Protein AF-A0A7S4I6C0-F1 (afdb_monomer)

Radius of gyration: 30.51 Å; Cα contacts (8 Å, |Δi|>4): 63; chains: 1; bounding box: 49×58×96 Å

pLDDT: mean 73.92, std 18.15, range [42.75, 95.94]

Mean predicted aligned error: 19.05 Å

Organism: NCBI:txid265563

Secondary structure (DSSP, 8-state):
------PPPPPP-PPPPPPPP---------------------------------------EEE--EEEEE---TT-SSSSPEEEEEEE-GGG-EEE-HHHH--

Sequence (103 aa):
RRRTRTRRPPRRIESSPALPGLASSSSATASASIDDDDADDSPRTAPGGGRMKRNVSFHRVEIRNYKLTVGDNPSVTYGPPLTLSWDRVPDDDVESNIDEYES

Foldseek 3Di:
DDDDDDDDDDDDDDDDDDDPDDPPPPPPPPPPDPDDDDDDDDDDDDPDPDDPDDDDDDFKDKDWDFDKDFDPDPPDPDDTDIDGDPDTDHVPMDIDGPVVVVD

Solvent-accessible surface area (backbone atoms only — not comparable to full-atom values): 7713 Å² total; per-residue (Å²): 139,87,85,82,82,83,79,81,80,83,82,80,83,78,82,79,82,82,78,83,78,81,76,79,75,78,76,77,80,76,76,82,79,83,82,87,79,95,73,94,79,78,92,77,90,66,94,66,80,75,76,79,86,83,82,87,85,81,82,64,45,76,50,79,39,50,44,78,40,81,52,90,55,88,87,54,93,69,75,80,33,77,34,76,47,93,56,68,42,74,92,70,47,46,80,44,48,56,75,71,76,75,110

Structure (mmCIF, N/CA/C/O backbone):
data_AF-A0A7S4I6C0-F1
#
_entry.id   AF-A0A7S4I6C0-F1
#
loop_
_atom_site.group_PDB
_atom_site.id
_atom_site.type_symbol
_atom_site.label_atom_id
_atom_site.label_alt_id
_atom_site.label_comp_id
_atom_site.label_asym_id
_atom_site.label_entity_id
_atom_site.label_seq_id
_atom_site.pdbx_PDB_ins_code
_atom_site.Cartn_x
_atom_site.Cartn_y
_atom_site.Cartn_z
_atom_site.occupancy
_atom_site.B_iso_or_equiv
_atom_site.auth_seq_id
_atom_site.auth_comp_id
_atom_site.auth_asym_id
_atom_site.auth_atom_id
_atom_site.pdbx_PDB_model_num
ATOM 1 N N . ARG A 1 1 ? -12.702 -26.043 -62.085 1.00 47.62 1 ARG A N 1
ATOM 2 C CA . ARG A 1 1 ? -12.736 -26.307 -60.621 1.00 47.62 1 ARG A CA 1
ATOM 3 C C . ARG A 1 1 ? -12.955 -24.984 -59.876 1.00 47.62 1 ARG A C 1
ATOM 5 O O . ARG A 1 1 ? -12.008 -24.227 -59.723 1.00 47.62 1 ARG A O 1
ATOM 12 N N . ARG A 1 2 ? -14.200 -24.656 -59.499 1.00 47.81 2 ARG A N 1
ATOM 13 C CA . ARG A 1 2 ? -14.570 -23.409 -58.794 1.00 47.81 2 ARG A CA 1
ATOM 14 C C . ARG A 1 2 ? -14.517 -23.644 -57.277 1.00 47.81 2 ARG A C 1
ATOM 16 O O . ARG A 1 2 ? -15.133 -24.592 -56.805 1.00 47.81 2 ARG A O 1
ATOM 23 N N . ARG A 1 3 ? -13.768 -22.824 -56.529 1.00 56.16 3 ARG A N 1
ATOM 24 C CA . ARG A 1 3 ? -13.676 -22.886 -55.056 1.00 56.16 3 ARG A CA 1
ATOM 25 C C . ARG A 1 3 ? -14.799 -22.042 -54.446 1.00 56.16 3 ARG A C 1
ATOM 27 O O . ARG A 1 3 ? -14.823 -20.829 -54.632 1.00 56.16 3 ARG A O 1
ATOM 34 N N . THR A 1 4 ? -15.733 -22.673 -53.743 1.00 60.53 4 THR A N 1
ATOM 35 C CA . THR A 1 4 ? -16.829 -22.003 -53.028 1.00 60.53 4 THR A CA 1
ATOM 36 C C . THR A 1 4 ? -16.334 -21.468 -51.681 1.00 60.53 4 THR A C 1
ATOM 38 O O . THR A 1 4 ? -15.912 -22.236 -50.821 1.00 60.53 4 THR A O 1
ATOM 41 N N . ARG A 1 5 ? -16.376 -20.142 -51.495 1.00 59.19 5 ARG A N 1
ATOM 42 C CA . ARG A 1 5 ? -16.143 -19.458 -50.210 1.00 59.19 5 ARG A CA 1
ATOM 43 C C . ARG A 1 5 ? -17.339 -19.703 -49.282 1.00 59.19 5 ARG A C 1
ATOM 45 O O . ARG A 1 5 ? -18.430 -19.207 -49.546 1.00 59.19 5 ARG A O 1
ATOM 52 N N . THR A 1 6 ? -17.135 -20.422 -48.184 1.00 60.03 6 THR A N 1
ATOM 53 C CA . THR A 1 6 ? -18.126 -20.563 -47.108 1.00 60.03 6 THR A CA 1
ATOM 54 C C . THR A 1 6 ? -18.195 -19.266 -46.298 1.00 60.03 6 THR A C 1
ATOM 56 O O . THR A 1 6 ? -17.221 -18.875 -45.653 1.00 60.03 6 THR A O 1
ATOM 59 N N . ARG A 1 7 ? -19.337 -18.569 -46.350 1.00 58.03 7 ARG A N 1
ATOM 60 C CA . ARG A 1 7 ? -19.624 -17.380 -45.528 1.00 58.03 7 ARG A CA 1
ATOM 61 C C . ARG A 1 7 ? -19.922 -17.836 -44.093 1.00 58.03 7 ARG A C 1
ATOM 63 O O . ARG A 1 7 ? -20.772 -18.698 -43.897 1.00 58.03 7 ARG A O 1
ATOM 70 N N . ARG A 1 8 ? -19.219 -17.275 -43.101 1.00 59.31 8 ARG A N 1
ATOM 71 C CA . ARG A 1 8 ? -19.530 -17.468 -41.672 1.00 59.31 8 ARG A CA 1
ATOM 72 C C . ARG A 1 8 ? -20.889 -16.824 -41.338 1.00 59.31 8 ARG A C 1
ATOM 74 O O . ARG A 1 8 ? -21.135 -15.717 -41.819 1.00 59.31 8 ARG A O 1
ATOM 81 N N . PRO A 1 9 ? -21.742 -17.465 -40.521 1.00 59.06 9 PRO A N 1
ATOM 82 C CA . PRO A 1 9 ? -22.985 -16.859 -40.052 1.00 59.06 9 PRO A CA 1
ATOM 83 C C . PRO A 1 9 ? -22.710 -15.735 -39.030 1.00 59.06 9 PRO A C 1
ATOM 85 O O . PRO A 1 9 ? -21.703 -15.797 -38.314 1.00 59.06 9 PRO A O 1
ATOM 88 N N . PRO A 1 10 ? -23.575 -14.707 -38.947 1.00 58.66 10 PRO A N 1
ATOM 89 C CA . PRO A 1 10 ? -23.444 -13.640 -37.958 1.00 58.66 10 PRO A CA 1
ATOM 90 C C . PRO A 1 10 ? -23.691 -14.176 -36.541 1.00 58.66 10 PRO A C 1
ATOM 92 O O . PRO A 1 10 ? -24.614 -14.957 -36.308 1.00 58.66 10 PRO A O 1
ATOM 95 N N . ARG A 1 11 ? -22.854 -13.751 -35.586 1.00 55.97 11 ARG A N 1
ATOM 96 C CA . ARG A 1 11 ? -23.030 -14.060 -34.162 1.00 55.97 11 ARG A CA 1
ATOM 97 C C . ARG A 1 11 ? -24.268 -13.334 -33.634 1.00 55.97 11 ARG A C 1
ATOM 99 O O . ARG A 1 11 ? -24.352 -12.112 -33.711 1.00 55.97 11 ARG A O 1
ATOM 106 N N . ARG A 1 12 ? -25.210 -14.114 -33.106 1.00 55.53 12 ARG A N 1
ATOM 107 C CA . ARG A 1 12 ? -26.379 -13.661 -32.349 1.00 55.53 12 ARG A CA 1
ATOM 108 C C . ARG A 1 12 ? -25.886 -12.964 -31.079 1.00 55.53 12 ARG A C 1
ATOM 110 O O . ARG A 1 12 ? -25.155 -13.570 -30.303 1.00 55.53 12 ARG A O 1
ATOM 117 N N . ILE A 1 13 ? -26.237 -11.694 -30.912 1.00 57.44 13 ILE A N 1
ATOM 118 C CA . ILE A 1 13 ? -25.987 -10.938 -29.683 1.00 57.44 13 ILE A CA 1
ATOM 119 C C . ILE A 1 13 ? -27.065 -11.384 -28.694 1.00 57.44 13 ILE A C 1
ATOM 121 O O . ILE A 1 13 ? -28.245 -11.117 -28.913 1.00 57.44 13 ILE A O 1
ATOM 125 N N . GLU A 1 14 ? -26.677 -12.133 -27.665 1.00 54.75 14 GLU A N 1
ATOM 126 C CA . GLU A 1 14 ? -27.553 -12.428 -26.534 1.00 54.75 14 GLU A CA 1
ATOM 127 C C . GLU A 1 14 ? -27.571 -11.215 -25.600 1.00 54.75 14 GLU A C 1
ATOM 129 O O . GLU A 1 14 ? -26.536 -10.650 -25.251 1.00 54.75 14 GLU A O 1
ATOM 134 N N . SER A 1 15 ? -28.781 -10.775 -25.274 1.00 52.59 15 SER A N 1
ATOM 135 C CA . SER A 1 15 ? -29.096 -9.664 -24.384 1.00 52.59 15 SER A CA 1
ATOM 136 C C . SER A 1 15 ? -28.614 -9.950 -22.961 1.00 52.59 15 SER A C 1
ATOM 138 O O . SER A 1 15 ? -29.075 -10.907 -22.339 1.00 52.59 15 SER A O 1
ATOM 140 N N . SER A 1 16 ? -27.719 -9.106 -22.444 1.00 58.09 16 SER A N 1
ATOM 141 C CA . SER A 1 16 ? -27.256 -9.154 -21.055 1.00 58.09 16 SER A CA 1
ATOM 142 C C . SER A 1 16 ? -28.413 -8.959 -20.061 1.00 58.09 16 SER A C 1
ATOM 144 O O . SER A 1 16 ? -29.231 -8.057 -20.264 1.00 58.09 16 SER A O 1
ATOM 146 N N . PRO A 1 17 ? -28.480 -9.738 -18.966 1.00 56.16 17 PRO A N 1
ATOM 147 C CA . PRO A 1 17 ? -29.426 -9.491 -17.884 1.00 56.16 17 PRO A CA 1
ATOM 148 C C . PRO A 1 17 ? -29.044 -8.218 -17.113 1.00 56.16 17 PRO A C 1
ATOM 150 O O . PRO A 1 17 ? -27.880 -7.999 -16.774 1.00 56.16 17 PRO A O 1
ATOM 153 N N . ALA A 1 18 ? -30.043 -7.371 -16.861 1.00 52.28 18 ALA A N 1
ATOM 154 C CA . ALA A 1 18 ? -29.919 -6.130 -16.108 1.00 52.28 18 ALA A CA 1
ATOM 155 C C . ALA A 1 18 ? -29.455 -6.394 -14.663 1.00 52.28 18 ALA A C 1
ATOM 157 O O . ALA A 1 18 ? -29.995 -7.264 -13.979 1.00 52.28 18 ALA A O 1
ATOM 158 N N . LEU A 1 19 ? -28.463 -5.626 -14.203 1.00 55.84 19 LEU A N 1
ATOM 159 C CA . LEU A 1 19 ? -27.986 -5.655 -12.821 1.00 55.84 19 LEU A CA 1
ATOM 160 C C . LEU A 1 19 ? -29.013 -4.979 -11.892 1.00 55.84 19 LEU A C 1
ATOM 162 O O . LEU A 1 19 ? -29.538 -3.919 -12.248 1.00 55.84 19 LEU A O 1
ATOM 166 N N . PRO A 1 20 ? -29.303 -5.550 -10.709 1.00 49.97 20 PRO A N 1
ATOM 167 C CA . PRO A 1 20 ? -30.196 -4.937 -9.735 1.00 49.97 20 PRO A CA 1
ATOM 168 C C . PRO A 1 20 ? -29.602 -3.632 -9.193 1.00 49.97 20 PRO A C 1
ATOM 170 O O . PRO A 1 20 ? -28.414 -3.542 -8.882 1.00 49.97 20 PRO A O 1
ATOM 173 N N . GLY A 1 21 ? -30.470 -2.621 -9.124 1.00 42.75 21 GLY A N 1
ATOM 174 C CA . GLY A 1 21 ? -30.162 -1.237 -8.798 1.00 42.75 21 GLY A CA 1
ATOM 175 C C . GLY A 1 21 ? -29.348 -1.057 -7.521 1.00 42.75 21 GLY A C 1
ATOM 176 O O . GLY A 1 21 ? -29.695 -1.551 -6.449 1.00 42.75 21 GLY A O 1
ATOM 177 N N . LEU A 1 22 ? -28.285 -0.270 -7.657 1.00 52.31 22 LEU A N 1
ATOM 178 C CA . LEU A 1 22 ? -27.567 0.332 -6.548 1.00 52.31 22 LEU A CA 1
ATOM 179 C C . LEU A 1 22 ? -28.515 1.344 -5.898 1.00 52.31 22 LEU A C 1
ATOM 181 O O . LEU A 1 22 ? -28.665 2.466 -6.378 1.00 52.31 22 LEU A O 1
ATOM 185 N N . ALA A 1 23 ? -29.204 0.927 -4.837 1.00 47.38 23 ALA A N 1
ATOM 186 C CA . ALA A 1 23 ? -29.893 1.857 -3.962 1.00 47.38 23 ALA A CA 1
ATOM 187 C C . ALA A 1 23 ? -28.843 2.827 -3.408 1.00 47.38 23 ALA A C 1
ATOM 189 O O . ALA A 1 23 ? -27.936 2.428 -2.674 1.00 47.38 23 ALA A O 1
ATOM 190 N N . SER A 1 24 ? -28.936 4.092 -3.813 1.00 46.53 24 SER A N 1
ATOM 191 C CA . SER A 1 24 ? -28.140 5.178 -3.263 1.00 46.53 24 SER A CA 1
ATOM 192 C C . SER A 1 24 ? -28.448 5.280 -1.774 1.00 46.53 24 SER A C 1
ATOM 194 O O . SER A 1 24 ? -29.472 5.832 -1.379 1.00 46.53 24 SER A O 1
ATOM 196 N N . SER A 1 25 ? -27.577 4.716 -0.938 1.00 57.91 25 SER A N 1
ATOM 197 C CA . SER A 1 25 ? -27.571 5.039 0.481 1.00 57.91 25 SER A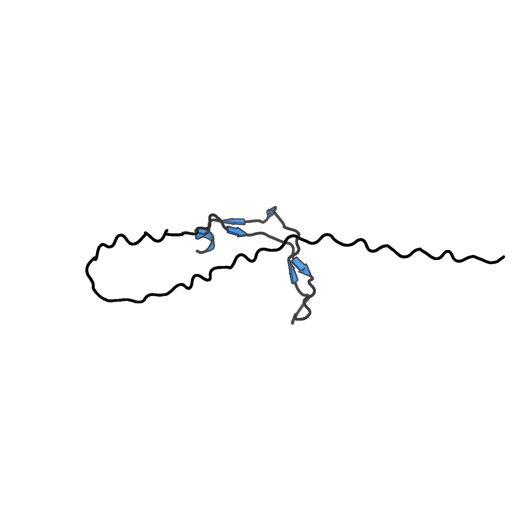 CA 1
ATOM 198 C C . SER A 1 25 ? -27.143 6.496 0.575 1.00 57.91 25 SER A C 1
ATOM 200 O O . SER A 1 25 ? -25.985 6.835 0.332 1.00 57.91 25 SER A O 1
ATOM 202 N N . SER A 1 26 ? -28.114 7.374 0.805 1.00 58.38 26 SER A N 1
ATOM 203 C CA . SER A 1 26 ? -27.893 8.786 1.069 1.00 58.38 26 SER A CA 1
ATOM 204 C C . SER A 1 26 ? -26.969 8.892 2.277 1.00 58.38 26 SER A C 1
ATOM 206 O O . SER A 1 26 ? -27.393 8.664 3.412 1.00 58.38 26 SER A O 1
ATOM 208 N N . SER A 1 27 ? -25.697 9.204 2.032 1.00 60.03 27 SER A N 1
ATOM 209 C CA . SER A 1 27 ? -24.759 9.574 3.079 1.00 60.03 27 SER A CA 1
ATOM 210 C C . SER A 1 27 ? -25.292 10.847 3.722 1.00 60.03 27 SER A C 1
ATOM 212 O O . SER A 1 27 ? -25.182 11.933 3.152 1.00 60.03 27 SER A O 1
ATOM 214 N N . ALA A 1 28 ? -25.926 10.708 4.883 1.00 55.38 28 ALA A N 1
ATOM 215 C CA . ALA A 1 28 ? -26.263 11.845 5.714 1.00 55.38 28 ALA A CA 1
ATOM 216 C C . ALA A 1 28 ? -24.943 12.528 6.091 1.00 55.38 28 ALA A C 1
A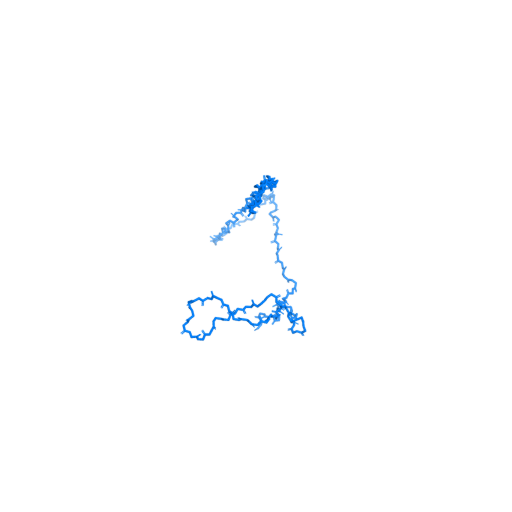TOM 218 O O . ALA A 1 28 ? -24.175 12.016 6.905 1.00 55.38 28 ALA A O 1
ATOM 219 N N . THR A 1 29 ? -24.658 13.660 5.451 1.00 55.28 29 THR A N 1
ATOM 220 C CA . THR A 1 29 ? -23.592 14.573 5.849 1.00 55.28 29 THR A CA 1
ATOM 221 C C . THR A 1 29 ? -23.981 15.130 7.210 1.00 55.28 29 THR A C 1
ATOM 223 O O . THR A 1 29 ? -24.774 16.066 7.311 1.00 55.28 29 THR A O 1
ATOM 226 N N . ALA A 1 30 ? -23.498 14.497 8.275 1.00 60.06 30 ALA A N 1
ATOM 227 C CA . ALA A 1 30 ? -23.592 15.053 9.611 1.00 60.06 30 ALA A CA 1
ATOM 228 C C . ALA A 1 30 ? -22.583 16.202 9.693 1.00 60.06 30 ALA A C 1
ATOM 230 O O . ALA A 1 30 ? -21.397 15.979 9.927 1.00 60.06 30 ALA A O 1
ATOM 231 N N . SER A 1 31 ? -23.051 17.421 9.430 1.00 60.06 31 SER A N 1
ATOM 232 C CA . SER A 1 31 ? -22.302 18.642 9.703 1.00 60.06 31 SER A CA 1
ATOM 233 C C . SER A 1 31 ? -21.993 18.684 11.198 1.00 60.06 31 SER A C 1
ATOM 235 O O . SER A 1 31 ? -22.911 18.714 12.017 1.00 60.06 31 SER A O 1
ATOM 237 N N . ALA A 1 32 ? -20.714 18.637 11.559 1.00 54.69 32 ALA A N 1
ATOM 238 C CA . ALA A 1 32 ? -20.282 18.936 12.914 1.00 54.69 32 ALA A CA 1
ATOM 239 C C . ALA A 1 32 ? -20.427 20.451 13.111 1.00 54.69 32 ALA A C 1
ATOM 241 O O . ALA A 1 32 ? -19.640 21.220 12.561 1.00 54.69 32 ALA A O 1
ATOM 242 N N . SER A 1 33 ? -21.475 20.882 13.818 1.00 55.81 33 SER A N 1
ATOM 243 C CA . SER A 1 33 ? -21.526 22.237 14.360 1.00 55.81 33 SER A CA 1
ATOM 244 C C . SER A 1 33 ? -20.521 22.305 15.506 1.00 55.81 33 SER A C 1
ATOM 246 O O . SER A 1 33 ? -20.577 21.514 16.447 1.00 55.81 33 SER A O 1
ATOM 248 N N . ILE A 1 34 ? -19.541 23.192 15.366 1.00 58.16 34 ILE A N 1
ATOM 249 C CA . ILE A 1 34 ? -18.696 23.628 16.472 1.00 58.16 34 ILE A CA 1
ATOM 250 C C . ILE A 1 34 ? -19.515 24.717 17.161 1.00 58.16 34 ILE A C 1
ATOM 252 O O . ILE A 1 34 ? -19.661 25.811 16.623 1.00 58.16 34 ILE A O 1
ATOM 256 N N . ASP A 1 35 ? -20.152 24.360 18.272 1.00 49.38 35 ASP A N 1
ATOM 257 C CA . ASP A 1 35 ? -20.843 25.301 19.147 1.00 49.38 35 ASP A CA 1
ATOM 258 C C . ASP A 1 35 ? -19.806 25.824 20.163 1.00 49.38 35 ASP A C 1
ATOM 260 O O . ASP A 1 35 ? -19.483 25.150 21.142 1.00 49.38 35 ASP A O 1
ATOM 264 N N . ASP A 1 36 ? -19.220 26.987 19.866 1.00 58.72 36 ASP A N 1
ATOM 265 C CA . ASP A 1 36 ? -18.486 27.825 20.821 1.00 58.72 36 ASP A CA 1
ATOM 266 C C . ASP A 1 36 ? -19.515 28.571 21.690 1.00 58.72 36 ASP A C 1
ATOM 268 O O . ASP A 1 36 ? -20.125 29.529 21.219 1.00 58.72 36 ASP A O 1
ATOM 272 N N . ASP A 1 37 ? -19.720 28.152 22.943 1.00 49.41 37 ASP A N 1
ATOM 273 C CA . ASP A 1 37 ? -20.567 28.883 23.901 1.00 49.41 37 ASP A CA 1
ATOM 274 C C . ASP A 1 37 ? -19.924 28.880 25.303 1.00 49.41 37 ASP A C 1
ATOM 276 O O . ASP A 1 37 ? -20.054 27.941 26.093 1.00 49.41 37 ASP A O 1
ATOM 280 N N . ASP A 1 38 ? -19.168 29.948 25.575 1.00 56.75 38 ASP A N 1
ATOM 281 C CA . ASP A 1 38 ? -18.713 30.377 26.900 1.00 56.75 38 ASP A CA 1
ATOM 282 C C . ASP A 1 38 ? -19.778 31.325 27.472 1.00 56.75 38 ASP A C 1
ATOM 284 O O . ASP A 1 38 ? -19.746 32.530 27.229 1.00 56.75 38 ASP A O 1
ATOM 288 N N . ALA A 1 39 ? -20.772 30.776 28.176 1.00 57.19 39 ALA A N 1
ATOM 289 C CA . ALA A 1 39 ? -21.655 31.548 29.048 1.00 57.19 39 ALA A CA 1
ATOM 290 C C . ALA A 1 39 ? -22.391 30.655 30.067 1.00 57.19 39 ALA A C 1
ATOM 292 O O . ALA A 1 39 ? -23.123 29.731 29.722 1.00 57.19 39 ALA A O 1
ATOM 293 N N . ASP A 1 40 ? -22.172 30.992 31.336 1.00 69.25 40 ASP A N 1
ATOM 294 C CA . ASP A 1 40 ? -22.945 30.692 32.546 1.00 69.25 40 ASP A CA 1
ATOM 295 C C . ASP A 1 40 ? -24.453 30.409 32.322 1.00 69.25 40 ASP A C 1
ATOM 297 O O . ASP A 1 40 ? -25.184 31.310 31.920 1.00 69.25 40 ASP A O 1
ATOM 301 N N . ASP A 1 41 ? -24.945 29.198 32.638 1.00 49.88 41 ASP A N 1
ATOM 302 C CA . ASP A 1 41 ? -26.344 28.993 33.065 1.00 49.88 41 ASP A CA 1
ATOM 303 C C . ASP A 1 41 ? -26.560 27.652 33.799 1.00 49.88 41 ASP A C 1
ATOM 305 O O . ASP A 1 41 ? -25.984 26.606 33.492 1.00 49.88 41 ASP A O 1
ATOM 309 N N . SER A 1 42 ? -27.429 27.700 34.805 1.00 56.41 42 SER A N 1
ATOM 310 C CA . SER A 1 42 ? -27.769 26.626 35.747 1.00 56.41 42 SER A CA 1
ATOM 311 C C . SER A 1 42 ? -28.471 25.414 35.094 1.00 56.41 42 SER A C 1
ATOM 313 O O . SER A 1 42 ? -29.127 25.547 34.060 1.00 56.41 42 SER A O 1
ATOM 315 N N . PRO A 1 43 ? -28.439 24.205 35.699 1.00 52.03 43 PRO A N 1
ATOM 316 C CA . PRO A 1 43 ? -28.931 22.999 35.039 1.00 52.03 43 PRO A CA 1
ATOM 317 C C . PRO A 1 43 ? -30.466 22.963 34.988 1.00 52.03 43 PRO A C 1
ATOM 319 O O . PRO A 1 43 ? -31.139 22.568 35.940 1.00 52.03 43 PRO A O 1
ATOM 322 N N . ARG A 1 44 ? -31.042 23.312 33.833 1.00 57.16 44 ARG A N 1
ATOM 323 C CA . ARG A 1 44 ? -32.437 22.998 33.497 1.00 57.16 44 ARG A CA 1
ATOM 324 C C . ARG A 1 44 ? -32.542 21.535 33.067 1.00 57.16 44 ARG A C 1
ATOM 326 O O . ARG A 1 44 ? -32.248 21.172 31.931 1.00 57.16 44 ARG A O 1
ATOM 333 N N . THR A 1 45 ? -32.977 20.680 33.990 1.00 53.94 45 THR A N 1
ATOM 334 C CA . THR A 1 45 ? -33.245 19.255 33.754 1.00 53.94 45 THR A CA 1
ATOM 335 C C . THR A 1 45 ? -34.467 19.072 32.844 1.00 53.94 45 THR A C 1
ATOM 337 O O . THR A 1 45 ? -35.591 18.919 33.314 1.00 53.94 45 THR A O 1
ATOM 340 N N . ALA A 1 46 ? -34.259 19.065 31.529 1.00 60.44 46 ALA A N 1
ATOM 341 C CA . ALA A 1 46 ? -35.186 18.441 30.588 1.00 60.44 46 ALA A CA 1
ATOM 342 C C . ALA A 1 46 ? -34.660 17.034 30.245 1.00 60.44 46 ALA A C 1
ATOM 344 O O . ALA A 1 46 ? -33.466 16.899 29.964 1.00 60.44 46 ALA A O 1
ATOM 345 N N . PRO A 1 47 ? -35.497 15.977 30.230 1.00 55.47 47 PRO A N 1
ATOM 346 C CA . PRO A 1 47 ? -35.094 14.652 29.767 1.00 55.47 47 PRO A CA 1
ATOM 347 C C . PRO A 1 47 ? -35.022 14.666 28.233 1.00 55.47 47 PRO A C 1
ATOM 349 O O . PRO A 1 47 ? -35.869 14.117 27.532 1.00 55.47 47 PRO A O 1
ATOM 352 N N . GLY A 1 48 ? -34.027 15.374 27.699 1.00 53.75 48 GLY A N 1
ATOM 353 C CA . GLY A 1 48 ? -33.704 15.375 26.282 1.00 53.75 48 GLY A CA 1
ATOM 354 C C . GLY A 1 48 ? -33.161 14.005 25.909 1.00 53.75 48 GLY A C 1
ATOM 355 O O . GLY A 1 48 ? -32.163 13.569 26.481 1.00 53.75 48 GLY A O 1
ATOM 356 N N . GLY A 1 49 ? -33.842 13.325 24.980 1.00 62.44 49 GLY A N 1
ATOM 357 C CA . GLY A 1 49 ? -33.459 12.018 24.453 1.00 62.44 49 GLY A CA 1
ATOM 358 C C . GLY A 1 49 ? -31.954 11.953 24.218 1.00 62.44 49 GLY A C 1
ATOM 359 O O . GLY A 1 49 ? -31.418 12.660 23.361 1.00 62.44 49 GLY A O 1
ATOM 360 N N . GLY A 1 50 ? -31.283 11.155 25.051 1.00 67.19 50 GLY A N 1
ATOM 361 C CA . GLY A 1 50 ? -29.834 11.071 25.089 1.00 67.19 50 GLY A CA 1
ATOM 362 C C . GLY A 1 50 ? -29.317 10.712 23.708 1.00 67.19 50 GLY A C 1
ATOM 363 O O . GLY A 1 50 ? -29.573 9.621 23.200 1.00 67.19 50 GLY A O 1
ATOM 364 N N . ARG A 1 51 ? -28.606 11.651 23.084 1.00 76.19 51 ARG A N 1
ATOM 365 C CA . ARG A 1 51 ? -27.915 11.407 21.820 1.00 76.19 51 ARG A CA 1
ATOM 366 C C . ARG A 1 51 ? -26.969 10.233 22.069 1.00 76.19 51 ARG A C 1
ATOM 368 O O . ARG A 1 51 ? -26.107 10.320 22.944 1.00 76.19 51 ARG A O 1
ATOM 375 N N . MET A 1 52 ? -27.163 9.120 21.361 1.00 82.38 52 MET A N 1
ATOM 376 C CA . MET A 1 52 ? -26.280 7.963 21.497 1.00 82.38 52 MET A CA 1
ATOM 377 C C . MET A 1 52 ? -24.854 8.400 21.163 1.00 82.38 52 MET A C 1
ATOM 379 O O . MET A 1 52 ? -24.582 8.879 20.060 1.00 82.38 52 MET A O 1
ATOM 383 N N . LYS A 1 53 ? -23.948 8.250 22.130 1.00 85.81 53 LYS A N 1
ATOM 384 C CA . LYS A 1 53 ? -22.522 8.487 21.921 1.00 85.81 53 LYS A CA 1
ATOM 385 C C . LYS A 1 53 ? -22.011 7.382 21.001 1.00 85.81 53 LYS A C 1
ATOM 387 O O . LYS A 1 53 ? -21.982 6.220 21.391 1.00 85.81 53 LYS A O 1
ATOM 392 N N . ARG A 1 54 ? -21.670 7.746 19.767 1.00 90.19 54 ARG A N 1
ATOM 393 C CA . ARG A 1 54 ? -21.061 6.841 18.789 1.00 90.19 54 ARG A CA 1
ATOM 394 C C . ARG A 1 54 ? -19.556 7.024 18.874 1.00 90.19 54 ARG A C 1
ATOM 396 O O . ARG A 1 54 ? -19.079 8.140 18.694 1.00 90.19 54 ARG A O 1
ATOM 403 N N . ASN A 1 55 ? -18.840 5.948 19.161 1.00 90.75 55 ASN A N 1
ATOM 404 C CA . ASN A 1 55 ? -17.387 5.903 19.104 1.00 90.75 55 ASN A CA 1
ATOM 405 C C . ASN A 1 55 ? -16.942 4.951 17.986 1.00 90.75 55 ASN A C 1
ATOM 407 O O . ASN A 1 55 ? -17.651 4.014 17.623 1.00 90.75 55 ASN A O 1
ATOM 411 N N . VAL A 1 56 ? -15.773 5.234 17.422 1.00 90.12 56 VAL A N 1
ATOM 412 C CA . VAL A 1 56 ? -15.063 4.367 16.481 1.00 90.12 56 VAL A CA 1
ATOM 413 C C . VAL A 1 56 ? -13.649 4.251 17.016 1.00 90.12 56 VAL A C 1
ATOM 415 O O . VAL A 1 56 ? -13.038 5.262 17.354 1.00 90.12 56 VAL A O 1
ATOM 418 N N . SER A 1 57 ? -13.155 3.026 17.127 1.00 88.44 57 SER A N 1
ATOM 419 C CA . SER A 1 57 ? -11.777 2.743 17.502 1.00 88.44 57 SER A CA 1
ATOM 420 C C . SER A 1 57 ? -11.166 1.770 16.506 1.00 88.44 57 SER A C 1
ATOM 422 O O . SER A 1 57 ? -11.859 0.948 15.900 1.00 88.44 57 SER A O 1
ATOM 424 N N . PHE A 1 58 ? -9.854 1.8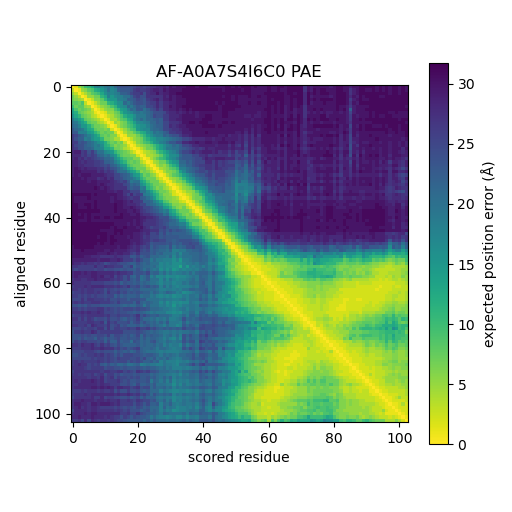80 16.337 1.00 89.00 58 PHE A N 1
ATOM 425 C CA . PHE A 1 58 ? -9.067 0.982 15.506 1.00 89.00 58 PHE A CA 1
ATOM 426 C C . PHE A 1 58 ? -8.305 0.025 16.415 1.00 89.00 58 PHE A C 1
ATOM 428 O O . PHE A 1 58 ? -7.784 0.425 17.451 1.00 89.00 58 PHE A O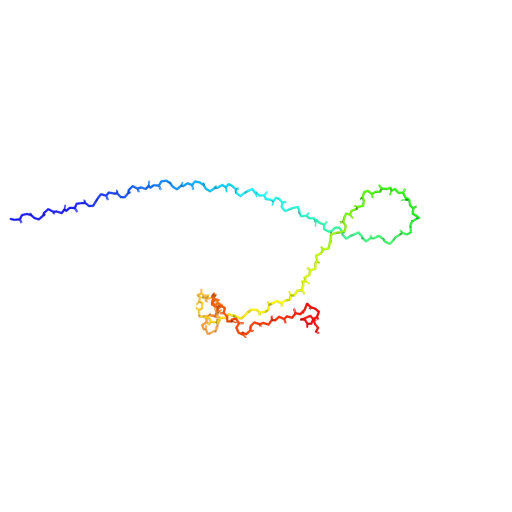 1
ATOM 435 N N . HIS A 1 59 ? -8.287 -1.255 16.052 1.00 88.38 59 HIS A N 1
ATOM 436 C CA . HIS A 1 59 ? -7.640 -2.277 16.871 1.00 88.38 59 HIS A CA 1
ATOM 437 C C . HIS A 1 59 ? -6.125 -2.329 16.638 1.00 88.38 59 HIS A C 1
ATOM 439 O O . HIS A 1 59 ? -5.351 -2.417 17.586 1.00 88.38 59 HIS A O 1
ATOM 445 N N . ARG A 1 60 ? -5.719 -2.294 15.367 1.00 91.25 60 ARG A N 1
ATOM 446 C CA . ARG A 1 60 ? -4.373 -2.623 14.895 1.00 91.25 60 ARG A CA 1
ATOM 447 C C . ARG A 1 60 ? -4.108 -1.941 13.558 1.00 91.25 60 ARG A C 1
ATOM 449 O O . ARG A 1 60 ? -5.035 -1.778 12.761 1.00 91.25 60 ARG A O 1
ATOM 456 N N . VAL A 1 61 ? -2.839 -1.650 13.293 1.00 93.75 61 VAL A N 1
ATOM 457 C CA . VAL A 1 61 ? -2.320 -1.251 11.982 1.00 93.75 61 VAL A CA 1
ATOM 458 C C . VAL A 1 61 ? -1.597 -2.438 11.334 1.00 93.75 61 VAL A C 1
ATOM 460 O O . VAL A 1 61 ? -0.815 -3.140 11.974 1.00 93.75 61 VAL A O 1
ATOM 463 N N . GLU A 1 62 ? -1.887 -2.685 10.056 1.00 93.75 62 GLU A N 1
ATOM 464 C CA . GLU A 1 62 ? -1.191 -3.670 9.220 1.00 93.75 62 GLU A CA 1
ATOM 465 C C . GLU A 1 62 ? -0.456 -2.959 8.086 1.00 93.75 62 GLU A C 1
ATOM 467 O O . GLU A 1 62 ? -1.096 -2.404 7.189 1.00 93.75 62 GLU A O 1
ATOM 472 N N . ILE A 1 63 ? 0.873 -3.022 8.083 1.00 93.19 63 ILE A N 1
ATOM 473 C CA . ILE A 1 63 ? 1.695 -2.541 6.971 1.00 93.19 63 ILE A CA 1
ATOM 474 C C . ILE A 1 63 ? 1.940 -3.722 6.038 1.00 93.19 63 ILE A C 1
ATOM 476 O O . ILE A 1 63 ? 2.522 -4.727 6.442 1.00 93.19 63 ILE A O 1
ATOM 480 N N . ARG A 1 64 ? 1.462 -3.606 4.794 1.00 94.75 64 ARG A N 1
ATOM 481 C CA . ARG A 1 64 ? 1.555 -4.668 3.786 1.00 94.75 64 ARG A CA 1
ATOM 482 C C . ARG A 1 64 ? 2.579 -4.339 2.718 1.00 94.75 64 ARG A C 1
ATOM 484 O O . ARG A 1 64 ? 2.518 -3.253 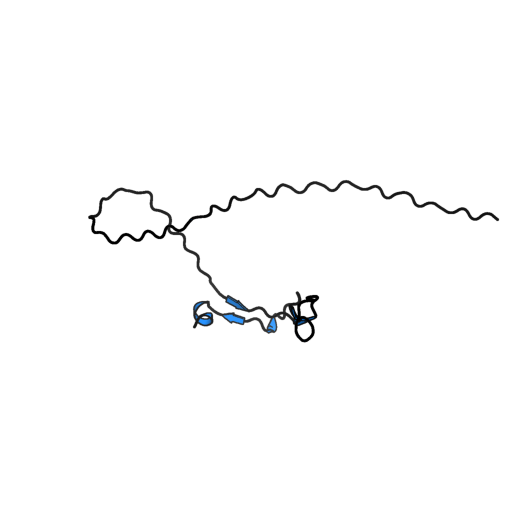2.138 1.00 94.75 64 ARG A O 1
ATOM 491 N N . ASN A 1 65 ? 3.430 -5.304 2.391 1.00 95.00 65 ASN A N 1
ATOM 492 C CA . ASN A 1 65 ? 4.453 -5.139 1.366 1.00 95.00 65 ASN A CA 1
ATOM 493 C C . ASN A 1 65 ? 4.013 -5.714 0.015 1.00 95.00 65 ASN A C 1
ATOM 495 O O . ASN A 1 65 ? 3.465 -6.813 -0.083 1.00 95.00 65 ASN A O 1
ATOM 499 N N . TYR A 1 66 ? 4.264 -4.954 -1.051 1.00 95.94 66 TYR A N 1
ATOM 500 C CA . TYR A 1 66 ? 3.952 -5.324 -2.432 1.00 95.94 66 TYR A CA 1
ATOM 501 C C . TYR A 1 66 ? 5.158 -5.055 -3.318 1.00 95.94 66 TYR A C 1
ATOM 503 O O . TYR A 1 66 ? 5.909 -4.103 -3.097 1.00 95.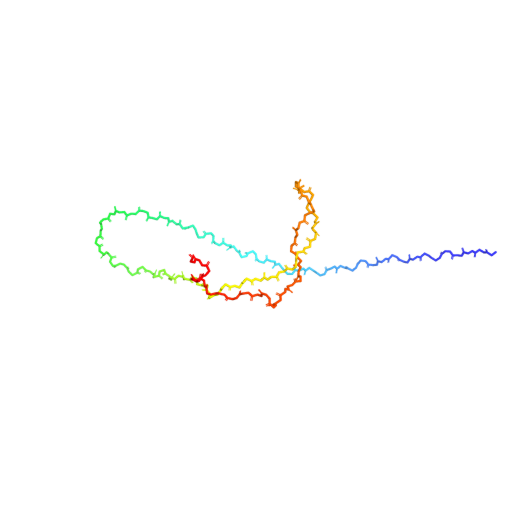94 66 TYR A O 1
ATOM 511 N N . LYS A 1 67 ? 5.341 -5.870 -4.359 1.00 94.88 67 LYS A N 1
ATOM 512 C CA . LYS A 1 67 ? 6.477 -5.682 -5.269 1.00 94.88 67 LYS A CA 1
ATOM 513 C C . LYS A 1 67 ? 6.319 -4.395 -6.073 1.00 94.88 67 LYS A C 1
ATOM 515 O O . LYS A 1 67 ? 5.224 -4.097 -6.555 1.00 94.88 67 LYS A O 1
ATOM 520 N N . LEU A 1 68 ? 7.430 -3.693 -6.284 1.00 94.62 68 LEU A N 1
ATOM 521 C CA . LEU A 1 68 ? 7.507 -2.567 -7.211 1.00 94.62 68 LEU A CA 1
ATOM 522 C C . LEU A 1 68 ? 7.583 -3.060 -8.658 1.00 94.62 68 LEU A C 1
ATOM 524 O O . LEU A 1 68 ? 8.288 -4.018 -8.972 1.00 94.62 68 LEU A O 1
ATOM 528 N N . THR A 1 69 ? 6.875 -2.373 -9.547 1.00 95.00 69 THR A N 1
ATOM 529 C CA . THR A 1 69 ? 6.833 -2.641 -10.988 1.00 95.00 69 THR A CA 1
ATOM 530 C C . THR A 1 69 ? 6.840 -1.341 -11.781 1.00 95.00 69 THR A C 1
ATOM 532 O O . THR A 1 69 ? 6.504 -0.277 -11.259 1.00 95.00 69 THR A O 1
ATOM 535 N N . VAL A 1 70 ? 7.238 -1.419 -13.050 1.00 94.75 70 VAL A N 1
ATOM 536 C CA . VAL A 1 70 ? 7.210 -0.268 -13.958 1.00 94.75 70 VAL A CA 1
ATOM 537 C C . VAL A 1 70 ? 5.765 -0.007 -14.384 1.00 94.75 70 VAL A C 1
ATOM 539 O O . VAL A 1 70 ? 5.104 -0.907 -14.898 1.00 94.75 70 VAL A O 1
ATOM 542 N N . GLY A 1 71 ? 5.283 1.209 -14.142 1.00 93.25 71 GLY A N 1
ATOM 543 C CA . GLY A 1 71 ? 3.936 1.646 -14.498 1.00 93.25 71 GLY A CA 1
ATOM 544 C C . GLY A 1 71 ? 3.844 2.295 -15.878 1.00 93.25 71 GLY A C 1
ATOM 545 O O . GLY A 1 71 ? 4.794 2.302 -16.655 1.00 93.25 71 GLY A O 1
ATOM 546 N N . ASP A 1 72 ? 2.692 2.902 -16.148 1.00 89.94 72 ASP A N 1
ATOM 547 C CA . ASP A 1 72 ? 2.420 3.662 -17.376 1.00 89.94 72 ASP A CA 1
ATOM 548 C C . ASP A 1 72 ? 1.935 5.079 -17.028 1.00 89.94 72 ASP A C 1
ATOM 550 O O . ASP A 1 72 ? 0.848 5.515 -17.401 1.00 89.94 72 ASP A O 1
ATOM 554 N N . ASN A 1 73 ? 2.714 5.780 -16.195 1.00 87.31 73 ASN A N 1
ATOM 555 C CA . ASN A 1 73 ? 2.493 7.197 -15.914 1.00 87.31 73 ASN A CA 1
ATOM 556 C C . ASN A 1 73 ? 3.460 8.030 -16.773 1.00 87.31 73 ASN A C 1
ATOM 558 O O . ASN A 1 73 ? 4.646 8.093 -16.441 1.00 87.31 73 ASN A O 1
ATOM 562 N N . PRO A 1 74 ? 2.983 8.682 -17.851 1.00 85.50 74 PRO A N 1
ATOM 563 C CA . PRO A 1 74 ? 3.838 9.462 -18.742 1.00 85.50 74 PRO A CA 1
ATOM 564 C C . PRO A 1 74 ? 4.302 10.793 -18.130 1.00 85.50 74 PRO A C 1
ATOM 566 O O . PRO A 1 74 ? 5.178 11.443 -18.691 1.00 85.50 74 PRO A O 1
ATOM 569 N N . SER A 1 75 ? 3.754 11.204 -16.981 1.00 88.81 75 SER A N 1
ATOM 570 C CA . SER A 1 75 ? 4.067 12.478 -16.316 1.00 88.81 75 SER A CA 1
ATOM 571 C C . SER A 1 75 ? 5.287 12.403 -15.387 1.00 88.81 75 SER A C 1
ATOM 573 O O . SER A 1 75 ? 5.398 13.187 -14.445 1.00 88.81 75 SER A O 1
ATOM 575 N N . VAL A 1 76 ? 6.195 11.450 -15.608 1.00 88.56 76 VAL A N 1
ATOM 576 C CA . VAL A 1 76 ? 7.417 11.319 -14.806 1.00 88.56 76 VAL A CA 1
ATOM 577 C C . VAL A 1 76 ? 8.518 12.244 -15.309 1.00 88.56 76 VAL A C 1
ATOM 579 O O . VAL A 1 76 ? 8.837 12.281 -16.493 1.00 88.56 76 VAL A O 1
ATOM 582 N N . THR A 1 77 ? 9.132 12.985 -14.390 1.00 91.06 77 THR A N 1
ATOM 583 C CA . THR A 1 77 ? 10.219 13.920 -14.721 1.00 91.06 77 THR A CA 1
ATOM 584 C C . THR A 1 77 ? 11.574 13.218 -14.854 1.00 91.06 77 THR A C 1
ATOM 586 O O . THR A 1 77 ? 12.459 13.709 -15.550 1.00 91.06 77 THR A O 1
ATOM 589 N N . TYR A 1 78 ? 11.763 12.074 -14.187 1.00 90.31 78 TYR A N 1
ATOM 590 C CA . TYR A 1 78 ? 13.014 11.317 -14.205 1.00 90.31 78 TYR A CA 1
ATOM 591 C C . TYR A 1 78 ? 12.773 9.826 -13.960 1.00 90.31 78 TYR A C 1
ATOM 593 O O . TYR A 1 78 ? 12.031 9.455 -13.051 1.00 90.31 78 TYR A O 1
ATOM 601 N N . GLY A 1 79 ? 13.467 8.986 -14.732 1.00 91.31 79 GLY A N 1
ATOM 602 C CA . GLY A 1 79 ? 13.402 7.531 -14.614 1.00 91.31 79 GLY A CA 1
ATOM 603 C C . GLY A 1 79 ? 12.076 6.921 -15.094 1.00 91.31 79 GLY A C 1
ATOM 604 O O . GLY A 1 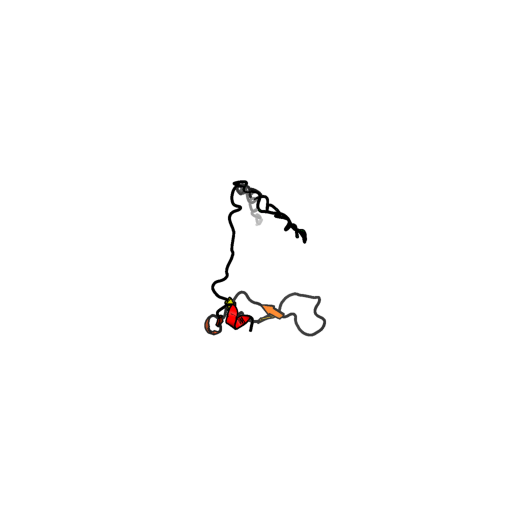79 ? 11.172 7.636 -15.528 1.00 91.31 79 GLY A O 1
ATOM 605 N N . PRO A 1 80 ? 11.962 5.582 -15.063 1.00 91.56 80 PRO A N 1
ATOM 606 C CA . PRO A 1 80 ? 10.710 4.899 -15.355 1.00 91.56 80 PRO A CA 1
ATOM 607 C C . PRO A 1 80 ? 9.690 5.122 -14.221 1.00 91.56 80 PRO A C 1
ATOM 609 O O . PRO A 1 80 ? 10.077 5.158 -13.050 1.00 91.56 80 PRO A O 1
ATOM 612 N N . PRO A 1 81 ? 8.386 5.226 -14.528 1.00 93.88 81 PRO A N 1
ATOM 613 C CA . PRO A 1 81 ? 7.344 5.297 -13.506 1.00 93.88 81 PRO A CA 1
ATOM 614 C C . PRO A 1 81 ? 7.330 4.024 -12.658 1.00 93.88 81 PRO A C 1
ATOM 616 O O . PRO A 1 81 ? 7.296 2.923 -13.198 1.00 93.88 81 PRO A O 1
ATOM 619 N N . LEU A 1 82 ? 7.325 4.167 -11.333 1.00 93.50 82 LEU A N 1
ATOM 620 C CA . LEU A 1 82 ? 7.208 3.046 -10.399 1.00 93.50 82 LEU A CA 1
ATOM 621 C C . LEU A 1 82 ? 5.780 2.945 -9.860 1.00 93.50 82 LEU A C 1
ATOM 623 O O . LEU A 1 82 ? 5.142 3.951 -9.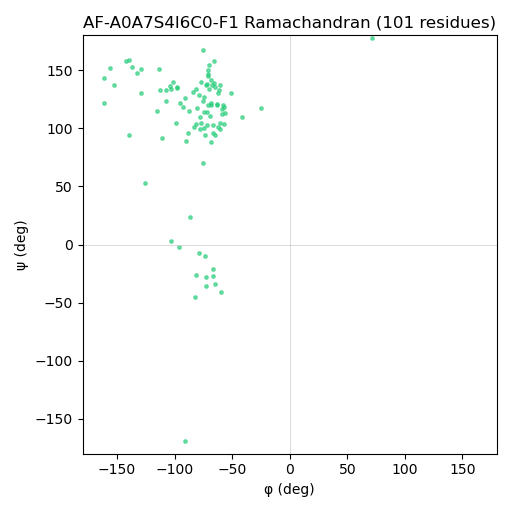559 1.00 93.50 82 LEU A O 1
ATOM 627 N N . THR A 1 83 ? 5.286 1.717 -9.738 1.00 93.75 83 THR A N 1
ATOM 628 C CA . THR A 1 83 ? 3.945 1.382 -9.243 1.00 93.75 83 THR A CA 1
ATOM 629 C C . THR A 1 83 ? 3.989 0.116 -8.396 1.00 93.75 83 THR A C 1
ATOM 631 O O . THR A 1 83 ? 4.906 -0.696 -8.528 1.00 93.75 83 THR A O 1
ATOM 634 N N . LEU A 1 84 ? 3.002 -0.066 -7.522 1.00 95.25 84 LEU A N 1
ATOM 635 C CA . LEU A 1 84 ? 2.844 -1.305 -6.765 1.00 95.25 84 LEU A CA 1
ATOM 636 C C . LEU A 1 84 ? 2.137 -2.351 -7.629 1.00 95.25 84 LEU A C 1
ATOM 638 O O . LEU A 1 84 ? 1.130 -2.063 -8.274 1.00 95.25 84 LEU A O 1
ATOM 642 N N . SER A 1 85 ? 2.666 -3.568 -7.623 1.00 94.81 85 SER A N 1
ATOM 643 C CA . SER A 1 85 ? 1.972 -4.734 -8.163 1.00 94.81 85 SER A CA 1
ATOM 644 C C . SER A 1 85 ? 0.872 -5.214 -7.217 1.00 94.81 85 SER A C 1
ATOM 646 O O . SER A 1 85 ? 0.828 -4.856 -6.042 1.00 94.81 85 SER A O 1
ATOM 648 N N . TRP A 1 86 ? 0.016 -6.098 -7.724 1.00 94.62 86 TRP A N 1
ATOM 649 C CA . TRP A 1 86 ? -0.974 -6.809 -6.911 1.00 94.62 86 TRP A CA 1
ATOM 650 C C . TRP A 1 86 ? -0.381 -7.984 -6.122 1.00 94.62 86 TRP A C 1
ATOM 652 O O . TRP A 1 86 ? -1.066 -8.569 -5.283 1.00 94.62 86 TRP A O 1
ATOM 662 N N . ASP A 1 87 ? 0.889 -8.316 -6.363 1.00 94.25 87 ASP A N 1
ATOM 663 C CA . ASP A 1 87 ? 1.578 -9.410 -5.695 1.00 94.25 87 ASP A CA 1
ATOM 664 C C . ASP A 1 87 ? 2.079 -8.946 -4.322 1.00 94.25 87 ASP A C 1
ATOM 666 O O . ASP A 1 87 ? 3.080 -8.226 -4.209 1.00 94.25 87 ASP A O 1
ATOM 670 N N . ARG A 1 88 ? 1.374 -9.375 -3.272 1.00 93.38 88 ARG A N 1
ATOM 671 C CA . ARG A 1 88 ? 1.774 -9.182 -1.872 1.00 93.38 88 ARG A CA 1
ATOM 672 C C . ARG A 1 88 ? 2.976 -10.062 -1.530 1.00 93.38 88 ARG A C 1
ATOM 674 O O . ARG A 1 88 ? 3.078 -11.186 -2.023 1.00 93.38 88 ARG A O 1
ATOM 681 N N . VAL A 1 89 ? 3.842 -9.568 -0.652 1.00 94.75 89 VAL A N 1
ATOM 682 C CA . VAL A 1 89 ? 4.952 -10.310 -0.040 1.00 94.75 89 VAL A CA 1
ATOM 683 C C . VAL A 1 89 ? 4.617 -10.507 1.443 1.00 94.75 89 VAL A C 1
ATOM 685 O O . VAL A 1 89 ? 4.900 -9.621 2.242 1.00 94.75 89 VAL A O 1
ATOM 688 N N . PRO A 1 90 ? 3.958 -11.622 1.818 1.00 90.75 90 PRO A N 1
ATOM 689 C CA . PRO A 1 90 ? 3.398 -11.790 3.160 1.00 90.75 90 PRO A CA 1
ATOM 690 C C . PRO A 1 90 ? 4.455 -11.878 4.259 1.00 90.75 90 PRO A C 1
ATOM 692 O O . PRO A 1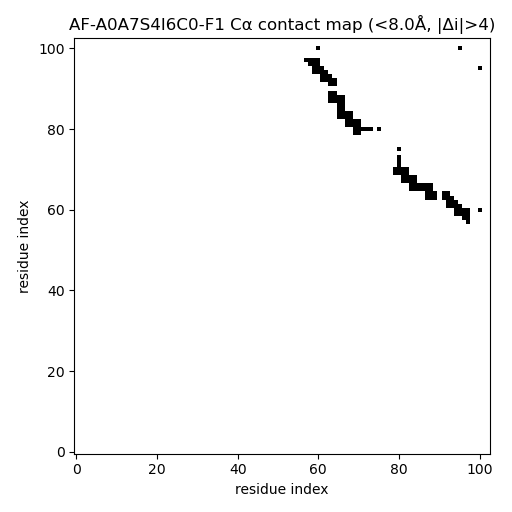 90 ? 4.175 -11.551 5.407 1.00 90.75 90 PRO A O 1
ATOM 695 N N . ASP A 1 91 ? 5.654 -12.339 3.901 1.00 92.12 91 ASP A N 1
ATOM 696 C CA . ASP A 1 91 ? 6.748 -12.585 4.841 1.00 92.12 91 ASP A CA 1
ATOM 697 C C . ASP A 1 91 ? 7.290 -11.292 5.473 1.00 92.12 91 ASP A C 1
ATOM 699 O O . ASP A 1 91 ? 7.870 -11.340 6.554 1.00 92.12 91 ASP A O 1
ATOM 703 N N . ASP A 1 92 ? 7.058 -10.144 4.829 1.00 89.94 92 ASP A N 1
ATOM 704 C CA . ASP A 1 92 ? 7.551 -8.840 5.275 1.00 89.94 92 ASP A CA 1
ATOM 705 C C . ASP A 1 92 ? 6.461 -7.983 5.942 1.00 89.94 92 ASP A C 1
ATOM 707 O O . ASP A 1 92 ? 6.698 -6.816 6.250 1.00 89.94 92 ASP A O 1
ATOM 711 N N . ASP A 1 93 ? 5.242 -8.493 6.117 1.00 92.50 93 ASP A N 1
ATOM 712 C CA . ASP A 1 93 ? 4.152 -7.687 6.666 1.00 92.50 93 ASP A CA 1
ATOM 713 C C . ASP A 1 93 ? 4.338 -7.420 8.166 1.00 92.50 93 ASP A C 1
ATOM 715 O O . ASP A 1 93 ? 4.670 -8.319 8.941 1.00 92.50 93 ASP A O 1
ATOM 719 N N . VAL A 1 94 ? 4.061 -6.185 8.591 1.00 92.81 94 VAL A N 1
ATOM 720 C CA . VAL A 1 94 ? 4.234 -5.752 9.985 1.00 92.81 94 VAL A CA 1
ATOM 721 C C . VAL A 1 94 ? 2.884 -5.452 10.623 1.00 92.81 94 VAL A C 1
ATOM 723 O O . VAL A 1 94 ? 2.030 -4.765 10.058 1.00 92.81 94 VAL A O 1
ATOM 726 N N . GLU A 1 95 ? 2.700 -5.988 11.823 1.00 93.00 95 GLU A N 1
ATOM 727 C CA . GLU A 1 95 ? 1.572 -5.739 12.709 1.00 93.00 95 GLU A CA 1
ATOM 728 C C . GLU A 1 95 ? 2.025 -4.880 13.882 1.00 93.00 95 GLU A C 1
ATOM 730 O O . GLU A 1 95 ? 2.915 -5.288 14.625 1.00 93.00 95 GLU A O 1
ATOM 735 N N . SER A 1 96 ? 1.369 -3.740 14.078 1.00 90.38 96 SER A N 1
ATOM 736 C CA . SER A 1 96 ? 1.624 -2.871 15.227 1.00 90.38 96 SER A CA 1
ATOM 737 C C . SER A 1 96 ? 0.313 -2.372 15.820 1.00 90.38 96 SER A C 1
ATOM 739 O O . SER A 1 96 ? -0.713 -2.265 15.134 1.00 90.38 96 SER A O 1
ATOM 741 N N . ASN A 1 97 ? 0.331 -2.068 17.117 1.00 91.75 97 ASN A N 1
ATOM 742 C CA . ASN A 1 97 ? -0.767 -1.330 17.726 1.00 91.75 97 ASN A CA 1
ATOM 743 C C . ASN A 1 97 ? -0.757 0.129 17.225 1.00 91.75 97 ASN A C 1
ATOM 745 O O . ASN A 1 97 ? 0.284 0.637 16.813 1.00 91.75 97 ASN A O 1
ATOM 749 N N . ILE A 1 98 ? -1.916 0.794 17.238 1.00 91.19 98 ILE A N 1
ATOM 750 C CA . ILE A 1 98 ? -2.037 2.182 16.774 1.00 91.19 98 ILE A CA 1
ATOM 751 C C . ILE A 1 98 ? -1.148 3.141 17.578 1.00 91.19 98 ILE A C 1
ATOM 753 O O . ILE A 1 98 ? -0.475 3.972 16.979 1.00 91.19 98 ILE A O 1
ATOM 757 N N . ASP A 1 99 ? -1.067 2.958 18.899 1.00 88.88 99 ASP A N 1
ATOM 758 C CA . ASP A 1 99 ? -0.292 3.837 19.781 1.00 88.88 99 ASP A CA 1
ATOM 759 C C . ASP A 1 99 ? 1.217 3.756 19.477 1.00 88.88 99 ASP A C 1
ATOM 761 O O . ASP A 1 99 ? 1.941 4.746 19.559 1.00 88.88 99 ASP A O 1
ATOM 765 N N . GLU A 1 100 ? 1.692 2.571 19.081 1.00 88.62 100 GLU A N 1
ATOM 766 C CA . GLU A 1 100 ? 3.090 2.334 18.706 1.00 88.62 100 GLU A CA 1
ATOM 767 C C . GLU A 1 100 ? 3.440 2.963 17.350 1.00 88.62 100 GLU A C 1
ATOM 769 O O . GLU A 1 100 ? 4.549 3.454 17.173 1.00 88.62 100 GLU A O 1
ATOM 774 N N . TYR A 1 101 ? 2.503 2.971 16.397 1.00 88.44 101 TYR A N 1
ATOM 775 C CA . TYR A 1 101 ? 2.724 3.530 15.059 1.00 88.44 101 TYR A CA 1
ATOM 776 C C . TYR A 1 101 ? 2.769 5.070 15.043 1.00 88.44 101 TYR A C 1
ATOM 778 O O . TYR A 1 101 ? 3.413 5.649 14.171 1.00 88.44 101 TYR A O 1
ATOM 786 N N . GLU A 1 102 ? 2.078 5.733 15.977 1.00 87.00 102 GLU A N 1
ATOM 787 C CA . GLU A 1 102 ? 1.947 7.201 16.025 1.00 87.00 102 GLU A CA 1
ATOM 788 C C . GLU A 1 102 ? 2.948 7.912 16.958 1.00 87.00 102 GLU A C 1
ATOM 790 O O . GLU A 1 102 ? 2.933 9.143 17.035 1.00 87.00 102 GLU A O 1
ATOM 795 N N . SER A 1 103 ? 3.801 7.163 17.665 1.00 83.19 103 SER A N 1
ATOM 796 C CA . SER A 1 103 ? 4.814 7.702 18.592 1.00 83.19 103 SER A CA 1
ATOM 797 C C . SER A 1 103 ? 6.057 8.240 17.876 1.00 83.19 103 SER A C 1
ATOM 799 O O . SER A 1 103 ? 6.567 9.299 18.312 1.00 83.19 103 SER A O 1
#